Protein AF-A0A502JI56-F1 (afdb_monomer_lite)

pLDDT: mean 75.13, std 12.91, range [45.47, 93.44]

InterPro domains:
  IPR009315 Phosphate-starvation-induced PsiE [PTHR37819] (11-100)
  IPR020948 Phosphate-starvation-induced PsiE-like [PF06146] (21-99)

Sequence (113 aa):
MEESPELEKLPRIITGVLKIVLCTALIALAIVLIIALGKITYTLAMMVLNTSTVMPYDVAEQAVMFFLYFGFIGLIVQYFKSGYHFPLRYFIYAGITAMMPHPEQVFLSLIHI

Structure (mmCIF, N/CA/C/O backbone):
data_AF-A0A502JI56-F1
#
_entry.id   AF-A0A502JI56-F1
#
loop_
_atom_site.group_PDB
_atom_site.id
_atom_site.type_symbol
_atom_site.label_atom_id
_atom_site.label_alt_id
_atom_site.label_comp_id
_atom_site.label_asym_id
_atom_site.label_entity_id
_atom_site.label_seq_id
_atom_site.pdbx_PDB_ins_code
_atom_site.Cartn_x
_atom_site.Cartn_y
_atom_site.Cartn_z
_atom_site.occupancy
_atom_site.B_iso_or_equiv
_atom_site.auth_seq_id
_atom_site.auth_comp_id
_atom_site.auth_asym_id
_atom_site.auth_atom_id
_atom_site.pdbx_PDB_model_num
ATOM 1 N N . MET A 1 1 ? -39.303 -4.485 33.008 1.00 45.47 1 MET A N 1
ATOM 2 C CA . MET A 1 1 ? -38.726 -5.373 31.980 1.00 45.47 1 MET A CA 1
ATOM 3 C C . MET A 1 1 ? -37.328 -4.848 31.711 1.00 45.47 1 MET A C 1
ATOM 5 O O . MET A 1 1 ? -37.184 -3.866 30.998 1.00 45.47 1 MET A O 1
ATOM 9 N N . GLU A 1 2 ? -36.342 -5.384 32.429 1.00 54.00 2 GLU A N 1
ATOM 10 C CA . GLU A 1 2 ? -34.926 -5.028 32.283 1.00 54.00 2 GLU A CA 1
ATOM 11 C C . GLU A 1 2 ? -34.297 -5.964 31.245 1.00 54.00 2 GLU A C 1
ATOM 13 O O . GLU A 1 2 ? -33.870 -7.070 31.564 1.00 54.00 2 GLU A O 1
ATOM 18 N N . GLU A 1 3 ? -34.299 -5.544 29.983 1.00 55.12 3 GLU A N 1
ATOM 19 C CA . GLU A 1 3 ? -33.747 -6.319 28.867 1.00 55.12 3 GLU A CA 1
ATOM 20 C C . GLU A 1 3 ? -32.269 -5.929 28.632 1.00 55.12 3 GLU A C 1
ATOM 22 O O . GLU A 1 3 ? -31.945 -4.897 28.049 1.00 55.12 3 GLU A O 1
ATOM 27 N N . SER A 1 4 ? -31.375 -6.760 29.1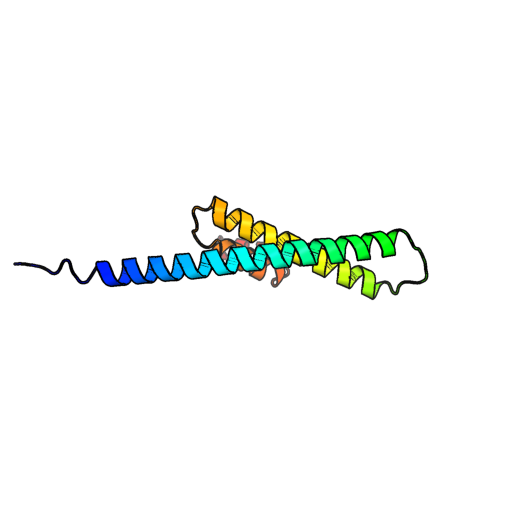74 1.00 57.78 4 SER A N 1
ATOM 28 C CA . SER A 1 4 ? -30.021 -7.127 28.706 1.00 57.78 4 SER A CA 1
ATOM 29 C C . SER A 1 4 ? -29.166 -6.135 27.866 1.00 57.78 4 SER A C 1
ATOM 31 O O . SER A 1 4 ? -28.996 -6.335 26.662 1.00 57.78 4 SER A O 1
ATOM 33 N N . PRO A 1 5 ? -28.438 -5.185 28.484 1.00 59.78 5 PRO A N 1
ATOM 34 C CA . PRO A 1 5 ? -27.344 -4.443 27.830 1.00 59.78 5 PRO A CA 1
ATOM 35 C C . PRO A 1 5 ? -26.032 -5.251 27.659 1.00 59.78 5 PRO A C 1
ATOM 37 O O . PRO A 1 5 ? -25.052 -4.747 27.107 1.00 59.78 5 PRO A O 1
ATOM 40 N N . GLU A 1 6 ? -25.974 -6.496 28.145 1.00 61.28 6 GLU A N 1
ATOM 41 C CA . GLU A 1 6 ? -24.757 -7.329 28.162 1.00 61.28 6 GLU A CA 1
ATOM 42 C C . GLU A 1 6 ? -24.518 -8.113 26.852 1.00 61.28 6 GLU A C 1
ATOM 44 O O . GLU A 1 6 ? -23.365 -8.359 26.495 1.00 61.28 6 GLU A O 1
ATOM 49 N N . LEU A 1 7 ? -25.566 -8.446 26.078 1.00 61.44 7 LEU A N 1
ATOM 50 C CA . LEU A 1 7 ? -25.414 -9.231 24.837 1.00 61.44 7 LEU A CA 1
ATOM 51 C C . LEU A 1 7 ? -24.842 -8.449 23.644 1.00 61.44 7 LEU A C 1
ATOM 53 O O . LEU A 1 7 ? -24.322 -9.061 22.713 1.00 61.44 7 LEU A O 1
ATOM 57 N N . GLU A 1 8 ? -24.866 -7.116 23.666 1.00 62.69 8 GLU A N 1
ATOM 58 C CA . GLU A 1 8 ? -24.337 -6.292 22.566 1.00 62.69 8 GLU A CA 1
ATOM 59 C C . GLU A 1 8 ? -22.826 -6.005 22.689 1.00 62.69 8 GLU A C 1
ATOM 61 O O . GLU A 1 8 ? -22.150 -5.671 21.710 1.00 62.69 8 GLU A O 1
ATOM 66 N N . LYS A 1 9 ? -22.257 -6.159 23.891 1.00 64.88 9 LYS A N 1
ATOM 67 C CA . LYS A 1 9 ? -20.843 -5.848 24.167 1.00 64.88 9 LYS A CA 1
ATOM 68 C C . LYS A 1 9 ? -19.895 -6.908 23.603 1.00 64.88 9 LYS A C 1
ATOM 70 O O . LYS A 1 9 ? -18.842 -6.565 23.066 1.00 64.88 9 LYS A O 1
ATOM 75 N N . LEU A 1 10 ? -20.295 -8.179 23.664 1.00 75.19 10 LEU A N 1
ATOM 76 C CA . LEU A 1 10 ? -19.553 -9.331 23.137 1.00 75.19 10 LEU A CA 1
ATOM 77 C C . LEU A 1 10 ? -19.174 -9.183 21.649 1.00 75.19 10 LEU A C 1
ATOM 79 O O . LEU A 1 10 ? -17.977 -9.180 21.346 1.00 75.19 10 LEU A O 1
ATOM 83 N N . PRO A 1 11 ? -20.124 -8.994 20.710 1.00 78.06 11 PRO A N 1
ATOM 84 C CA . PRO A 1 11 ? -19.796 -8.880 19.288 1.00 78.06 11 PRO A CA 1
ATOM 85 C C . PRO A 1 11 ? -18.952 -7.638 18.972 1.00 78.06 11 PRO A C 1
ATOM 87 O O . PRO A 1 11 ? -18.085 -7.680 18.093 1.00 78.06 11 PRO A O 1
ATOM 90 N N . ARG A 1 12 ? -19.133 -6.543 19.718 1.00 79.44 12 ARG A N 1
ATOM 91 C CA . ARG A 1 12 ? -18.355 -5.310 19.539 1.00 79.44 12 ARG A CA 1
ATOM 92 C C . ARG A 1 12 ? -16.887 -5.486 19.943 1.00 79.44 12 ARG A C 1
ATOM 94 O O . ARG A 1 12 ? -16.004 -5.024 19.220 1.00 79.44 12 ARG A O 1
ATOM 101 N N . ILE A 1 13 ? -16.619 -6.186 21.047 1.00 83.12 13 ILE A N 1
ATOM 102 C CA . ILE A 1 13 ? -15.252 -6.474 21.512 1.00 83.12 13 ILE A CA 1
ATOM 103 C C . ILE A 1 13 ? -14.550 -7.438 20.551 1.00 83.12 13 ILE A C 1
ATOM 105 O O . ILE A 1 13 ? -13.419 -7.170 20.149 1.00 83.12 13 ILE A O 1
ATOM 109 N N . ILE A 1 14 ? -15.231 -8.508 20.125 1.00 81.12 14 ILE A N 1
ATOM 110 C CA . ILE A 1 14 ? -14.682 -9.483 19.168 1.00 81.12 14 ILE A CA 1
ATOM 111 C C . ILE A 1 14 ? -14.289 -8.781 17.862 1.00 81.12 14 ILE A C 1
ATOM 113 O O . ILE A 1 14 ? -13.172 -8.952 17.375 1.00 81.12 14 ILE A O 1
ATOM 117 N N . THR A 1 15 ? -15.168 -7.921 17.338 1.00 79.75 15 THR A N 1
ATOM 118 C CA . THR A 1 15 ? -14.887 -7.130 16.131 1.00 79.75 15 THR A CA 1
ATOM 119 C C . THR A 1 15 ? -13.708 -6.173 16.343 1.00 79.75 15 THR A C 1
ATOM 121 O O . THR A 1 15 ? -12.865 -6.026 15.458 1.00 79.75 15 THR A O 1
AT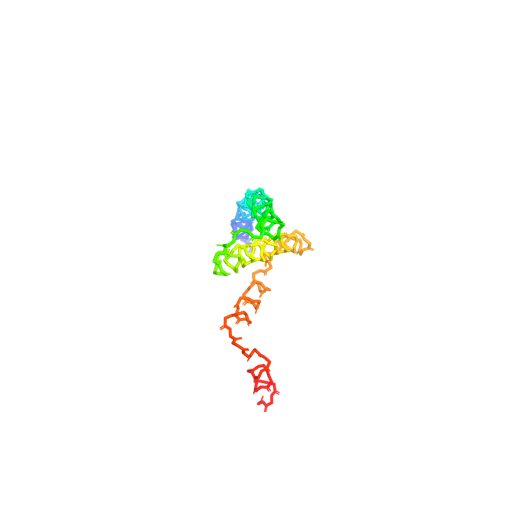OM 124 N N . GLY A 1 16 ? -13.606 -5.549 17.520 1.00 79.88 16 GLY A N 1
ATOM 125 C CA . GLY A 1 16 ? -12.491 -4.669 17.877 1.00 79.88 16 GLY A CA 1
ATOM 126 C C . GLY A 1 16 ? -11.140 -5.387 17.916 1.00 79.88 16 GLY A C 1
ATOM 127 O O . GLY A 1 16 ? -10.180 -4.916 17.306 1.00 79.88 16 GLY A O 1
ATOM 128 N N . VAL A 1 17 ? -11.069 -6.547 18.573 1.00 85.12 17 VAL A N 1
ATOM 129 C CA . VAL A 1 17 ? -9.843 -7.360 18.653 1.00 85.12 17 VAL A CA 1
ATOM 130 C C . VAL A 1 17 ? -9.447 -7.875 17.273 1.00 85.12 17 VAL A C 1
ATOM 132 O O . VAL A 1 17 ? -8.293 -7.723 16.870 1.00 85.12 17 VAL A O 1
ATOM 135 N N . LEU A 1 18 ? -10.405 -8.411 16.513 1.00 79.19 18 LEU A N 1
ATOM 136 C CA . LEU A 1 18 ? -10.160 -8.908 15.160 1.00 79.19 18 LEU A CA 1
ATOM 137 C C . LEU A 1 18 ? -9.620 -7.803 14.244 1.00 79.19 18 LEU A C 1
ATOM 139 O O . LEU A 1 18 ? -8.679 -8.032 13.485 1.00 79.19 18 LEU A O 1
ATOM 143 N N . LYS A 1 19 ? -10.170 -6.588 14.353 1.00 83.50 19 LYS A N 1
ATOM 144 C CA . LYS A 1 19 ? -9.692 -5.419 13.611 1.00 83.50 19 LYS A CA 1
ATOM 145 C C . LYS A 1 19 ? -8.240 -5.088 13.950 1.00 83.50 19 LYS A C 1
ATOM 147 O O . LYS A 1 19 ? -7.461 -4.839 13.036 1.00 83.50 19 LYS A O 1
ATOM 152 N N . ILE A 1 20 ? -7.876 -5.085 15.234 1.00 85.19 20 ILE A N 1
ATOM 153 C CA . ILE A 1 20 ? -6.503 -4.792 15.669 1.00 85.19 20 ILE A CA 1
ATOM 154 C C . ILE A 1 20 ? -5.543 -5.818 15.071 1.00 85.19 20 ILE A C 1
ATOM 156 O O . ILE A 1 20 ? -4.615 -5.425 14.372 1.00 85.19 20 ILE A O 1
ATOM 160 N N . VAL A 1 21 ? -5.816 -7.112 15.262 1.00 86.38 21 VAL A N 1
ATOM 161 C CA . VAL A 1 21 ? -4.978 -8.202 14.736 1.00 86.38 21 VAL A CA 1
ATOM 162 C C . VAL A 1 21 ? -4.809 -8.087 13.219 1.00 86.38 21 VAL A C 1
ATOM 164 O O . VAL A 1 21 ? -3.691 -8.181 12.710 1.00 86.38 21 VAL A O 1
ATOM 167 N N . LEU A 1 22 ? -5.903 -7.825 12.499 1.00 83.62 22 LEU A N 1
ATOM 168 C CA . LEU A 1 22 ? -5.888 -7.681 11.047 1.00 83.62 22 LEU A CA 1
ATOM 169 C C . LEU A 1 22 ? -5.052 -6.474 10.596 1.00 83.62 22 LEU A C 1
ATOM 171 O O . LEU A 1 22 ? -4.208 -6.622 9.716 1.00 83.62 22 LEU A O 1
ATOM 175 N N . CYS A 1 23 ? -5.227 -5.300 11.210 1.00 86.38 23 CYS A N 1
ATOM 176 C CA . CYS A 1 23 ? -4.404 -4.120 10.926 1.00 86.38 23 CYS A CA 1
ATOM 177 C C . CYS A 1 23 ? -2.914 -4.404 11.127 1.00 86.38 23 CYS A C 1
ATOM 179 O O . CYS A 1 23 ? -2.100 -4.059 10.272 1.00 86.38 23 CYS A O 1
ATOM 181 N N . THR A 1 24 ? -2.549 -5.017 12.256 1.00 88.81 24 THR A N 1
ATOM 182 C CA . THR A 1 24 ? -1.146 -5.292 12.584 1.00 88.81 24 THR A CA 1
ATOM 183 C C . THR A 1 24 ? -0.530 -6.256 11.573 1.00 88.81 24 THR A C 1
ATOM 185 O O . THR A 1 24 ? 0.576 -6.011 11.091 1.00 88.81 24 THR A O 1
ATOM 188 N N . ALA A 1 25 ? -1.271 -7.298 11.185 1.00 87.69 25 ALA A N 1
ATOM 189 C CA . ALA A 1 25 ? -0.850 -8.234 10.148 1.00 87.69 25 ALA A CA 1
ATOM 190 C C . ALA A 1 25 ? -0.669 -7.544 8.785 1.00 87.69 25 ALA A C 1
ATOM 192 O O . ALA A 1 25 ? 0.333 -7.775 8.112 1.00 87.69 25 ALA A O 1
ATOM 193 N N . LEU A 1 26 ? -1.590 -6.657 8.395 1.00 86.38 26 LEU A N 1
ATOM 194 C CA . LEU A 1 26 ? -1.514 -5.918 7.130 1.00 86.38 26 LEU A CA 1
ATOM 195 C C . LEU A 1 26 ? -0.322 -4.954 7.082 1.00 86.38 26 LEU A C 1
ATOM 197 O O . LEU A 1 26 ? 0.325 -4.843 6.044 1.00 86.38 26 LEU A O 1
ATOM 201 N N . ILE A 1 27 ? 0.003 -4.290 8.194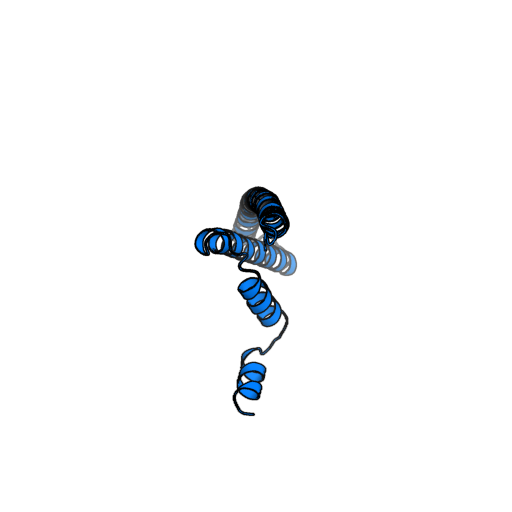 1.00 87.88 27 ILE A N 1
ATOM 202 C CA . ILE A 1 27 ? 1.180 -3.413 8.289 1.00 87.88 27 ILE A CA 1
ATOM 203 C C . ILE A 1 27 ? 2.468 -4.231 8.176 1.00 87.88 27 ILE A C 1
ATOM 205 O O . ILE A 1 27 ? 3.343 -3.883 7.383 1.00 87.88 27 ILE A O 1
ATOM 209 N N . ALA A 1 28 ? 2.577 -5.330 8.926 1.00 90.56 28 ALA A N 1
ATOM 210 C CA . ALA A 1 28 ? 3.736 -6.217 8.849 1.00 90.56 28 ALA A CA 1
ATOM 211 C C . ALA A 1 28 ? 3.924 -6.761 7.423 1.00 90.56 28 ALA A C 1
ATOM 213 O O . ALA A 1 28 ? 5.028 -6.726 6.877 1.00 90.56 28 ALA A O 1
ATOM 214 N N . LEU A 1 29 ? 2.828 -7.182 6.787 1.00 87.62 29 LEU A N 1
ATOM 215 C CA . LEU A 1 29 ? 2.826 -7.669 5.414 1.00 87.62 29 LEU A CA 1
ATOM 216 C C . LEU A 1 29 ? 3.238 -6.581 4.412 1.00 87.62 29 LEU A C 1
ATOM 218 O O . LEU A 1 29 ? 4.036 -6.851 3.519 1.00 87.62 29 LEU A O 1
ATOM 222 N N . ALA A 1 30 ? 2.759 -5.346 4.576 1.00 89.00 30 ALA A N 1
ATOM 223 C CA . ALA A 1 30 ? 3.140 -4.224 3.720 1.00 89.00 30 ALA A CA 1
ATOM 224 C C . ALA A 1 30 ? 4.642 -3.926 3.785 1.00 89.00 30 ALA A C 1
ATOM 226 O O . ALA A 1 30 ? 5.263 -3.697 2.750 1.00 89.00 30 ALA A O 1
ATOM 227 N N . ILE A 1 31 ? 5.242 -3.977 4.978 1.00 92.56 31 ILE A N 1
ATOM 228 C CA . ILE A 1 31 ? 6.688 -3.782 5.151 1.00 92.56 31 ILE A CA 1
ATOM 229 C C . ILE A 1 31 ? 7.466 -4.860 4.386 1.00 92.56 31 ILE A C 1
ATOM 231 O O . ILE A 1 31 ? 8.377 -4.536 3.622 1.00 92.56 31 ILE A O 1
ATOM 235 N N . VAL A 1 32 ? 7.081 -6.131 4.543 1.00 91.94 32 VAL A N 1
ATOM 236 C CA . VAL A 1 32 ? 7.707 -7.253 3.823 1.00 91.94 32 VAL A CA 1
ATOM 237 C C . VAL A 1 32 ? 7.578 -7.074 2.309 1.00 91.94 32 VAL A C 1
ATOM 239 O O . VAL A 1 32 ? 8.563 -7.231 1.587 1.00 91.94 32 VAL A O 1
ATOM 242 N N . LEU A 1 33 ? 6.394 -6.693 1.828 1.00 88.38 33 LEU A N 1
ATOM 243 C CA . LEU A 1 33 ? 6.127 -6.460 0.409 1.00 88.38 33 LEU A CA 1
ATOM 244 C C . LEU A 1 33 ? 6.954 -5.309 -0.167 1.00 88.38 33 LEU A C 1
ATOM 246 O O . LEU A 1 33 ? 7.477 -5.452 -1.265 1.00 88.38 33 LEU A O 1
ATOM 250 N N . ILE A 1 34 ? 7.122 -4.197 0.557 1.00 91.12 34 ILE A N 1
ATOM 251 C CA . ILE A 1 34 ? 7.960 -3.070 0.110 1.00 91.12 34 ILE A CA 1
ATOM 252 C C . ILE A 1 34 ? 9.414 -3.521 -0.069 1.00 91.12 34 ILE A C 1
ATOM 254 O O . ILE A 1 34 ? 10.031 -3.227 -1.095 1.00 91.12 34 ILE A O 1
ATOM 258 N N . ILE A 1 35 ? 9.956 -4.268 0.898 1.00 93.44 35 ILE A N 1
ATOM 259 C CA . ILE A 1 35 ? 11.328 -4.789 0.825 1.00 93.44 35 ILE A CA 1
ATOM 260 C C . ILE A 1 35 ? 11.467 -5.767 -0.352 1.00 93.44 35 ILE A C 1
ATOM 262 O O . ILE A 1 35 ? 12.411 -5.667 -1.141 1.00 93.44 35 ILE A O 1
ATOM 266 N N . ALA A 1 36 ? 10.520 -6.696 -0.500 1.00 88.50 36 ALA A N 1
ATOM 267 C CA . ALA A 1 36 ? 10.531 -7.691 -1.568 1.00 88.50 36 ALA A CA 1
ATOM 268 C C . ALA A 1 36 ? 10.389 -7.049 -2.960 1.00 88.50 36 ALA A C 1
ATOM 270 O O . ALA A 1 36 ? 11.115 -7.413 -3.886 1.00 88.50 36 ALA A O 1
ATOM 271 N N . LEU A 1 37 ? 9.519 -6.043 -3.089 1.00 90.88 37 LEU A N 1
ATOM 272 C CA . LEU A 1 37 ? 9.337 -5.262 -4.309 1.00 90.88 37 LEU A CA 1
ATOM 273 C C . LEU A 1 37 ? 10.621 -4.520 -4.683 1.00 90.88 37 LEU A C 1
ATOM 275 O O . LEU A 1 37 ? 11.029 -4.572 -5.841 1.00 90.88 37 LEU A O 1
ATOM 279 N N . GLY A 1 38 ? 11.299 -3.890 -3.719 1.00 93.31 38 GLY A N 1
ATOM 280 C CA . GLY A 1 38 ? 12.587 -3.234 -3.959 1.00 93.31 38 GLY A CA 1
ATOM 281 C C . GLY A 1 38 ? 13.640 -4.199 -4.509 1.00 93.31 38 GLY A C 1
ATOM 282 O O . GLY A 1 38 ? 14.310 -3.888 -5.495 1.00 93.31 38 GLY A O 1
ATOM 283 N N . LYS A 1 39 ? 13.730 -5.405 -3.931 1.00 91.06 39 LYS A N 1
ATOM 284 C CA . LYS A 1 39 ? 14.657 -6.449 -4.391 1.00 91.06 39 LYS A CA 1
ATOM 285 C C . LYS A 1 39 ? 14.364 -6.881 -5.832 1.00 91.06 39 LYS A C 1
ATOM 287 O O . LYS A 1 39 ? 15.278 -6.902 -6.650 1.00 91.06 39 LYS A O 1
ATOM 292 N N . ILE A 1 40 ? 13.104 -7.178 -6.150 1.00 88.62 40 ILE A N 1
ATOM 293 C CA . ILE A 1 40 ? 12.702 -7.593 -7.504 1.00 88.62 40 ILE A CA 1
ATOM 294 C C . ILE A 1 40 ? 12.916 -6.464 -8.508 1.00 88.62 40 ILE A C 1
ATOM 296 O O . ILE A 1 40 ? 13.419 -6.708 -9.598 1.00 88.62 40 ILE A O 1
ATOM 300 N N . THR A 1 41 ? 12.595 -5.223 -8.137 1.00 91.38 41 THR A N 1
ATOM 301 C CA . THR A 1 41 ? 12.798 -4.049 -9.001 1.00 91.38 41 THR A CA 1
ATOM 302 C C . THR A 1 41 ? 14.268 -3.894 -9.372 1.00 91.38 41 THR A C 1
ATOM 304 O O . THR A 1 41 ? 14.588 -3.677 -10.538 1.00 91.38 41 THR A O 1
ATOM 307 N N . TYR A 1 42 ? 15.169 -4.046 -8.396 1.00 90.56 42 TYR A N 1
ATOM 308 C CA . TYR A 1 42 ? 16.608 -3.999 -8.641 1.00 90.56 42 TYR A CA 1
ATOM 309 C C . TYR A 1 42 ? 17.064 -5.126 -9.577 1.00 90.56 42 TYR A C 1
ATOM 311 O O . TYR A 1 42 ? 17.779 -4.871 -10.546 1.00 90.56 42 TYR A O 1
ATOM 319 N N . THR A 1 43 ? 16.617 -6.361 -9.332 1.00 86.62 43 THR A N 1
ATOM 320 C CA . THR A 1 43 ? 16.926 -7.511 -10.194 1.00 86.62 43 THR A CA 1
ATOM 321 C C . THR A 1 43 ? 16.417 -7.305 -11.621 1.00 86.62 43 THR A C 1
ATOM 323 O O . THR A 1 43 ? 17.176 -7.498 -12.568 1.00 86.62 43 THR A O 1
ATOM 326 N N . LEU A 1 44 ? 15.172 -6.857 -11.782 1.00 85.56 44 LEU A N 1
ATOM 327 C CA . LEU A 1 44 ? 14.561 -6.598 -13.082 1.00 85.56 44 LEU A CA 1
ATOM 328 C C . LEU A 1 44 ? 15.293 -5.473 -13.826 1.00 85.56 44 LEU A C 1
ATOM 330 O O . LEU A 1 44 ? 15.606 -5.629 -15.003 1.00 85.56 44 LEU A O 1
ATOM 334 N N . ALA A 1 45 ? 15.648 -4.380 -13.142 1.00 88.12 45 ALA A N 1
ATOM 335 C CA . ALA A 1 45 ? 16.444 -3.301 -13.726 1.00 88.12 45 ALA A CA 1
ATOM 336 C C . ALA A 1 45 ? 17.814 -3.802 -14.211 1.00 88.12 45 ALA A C 1
ATOM 338 O O . ALA A 1 45 ? 18.221 -3.502 -15.332 1.00 88.12 45 ALA A O 1
ATOM 339 N N . MET A 1 46 ? 18.505 -4.615 -13.409 1.00 84.62 46 MET A N 1
ATOM 340 C CA . MET A 1 46 ? 19.798 -5.187 -13.793 1.00 84.62 46 MET A CA 1
ATOM 341 C C . MET A 1 46 ? 19.684 -6.158 -14.972 1.00 84.62 46 MET A C 1
ATOM 343 O O . MET A 1 46 ? 20.557 -6.130 -15.837 1.00 84.62 46 MET A O 1
ATOM 347 N N . MET A 1 47 ? 18.628 -6.975 -15.040 1.00 80.12 47 MET A N 1
ATOM 348 C CA . MET A 1 47 ? 18.367 -7.874 -16.175 1.00 80.12 47 MET A CA 1
ATOM 349 C C . MET A 1 47 ? 18.073 -7.109 -17.470 1.00 80.12 47 MET A C 1
ATOM 351 O O . MET A 1 47 ? 18.553 -7.498 -18.529 1.00 80.12 47 MET A O 1
ATOM 355 N N . VAL A 1 48 ? 17.308 -6.016 -17.399 1.00 81.62 48 VAL A N 1
ATOM 356 C CA . VAL A 1 48 ? 16.989 -5.188 -18.575 1.00 81.62 48 VAL A CA 1
ATOM 357 C C . VAL A 1 48 ? 18.232 -4.466 -19.104 1.00 81.62 48 VAL A C 1
ATOM 359 O O . VAL A 1 48 ? 18.382 -4.305 -20.313 1.00 81.62 48 VAL A O 1
ATOM 362 N N . LEU A 1 49 ? 19.123 -4.034 -18.209 1.00 82.31 49 LEU A N 1
ATOM 363 C CA . LEU A 1 49 ? 20.322 -3.272 -18.568 1.00 82.31 49 LEU A CA 1
ATOM 364 C C . LEU A 1 49 ? 21.516 -4.152 -18.964 1.00 82.31 49 LEU A C 1
ATOM 366 O O . LEU A 1 49 ? 22.357 -3.710 -19.744 1.00 82.31 49 LEU A O 1
ATOM 370 N N . ASN A 1 50 ? 21.609 -5.380 -18.448 1.00 72.88 50 ASN A N 1
ATOM 371 C CA . ASN A 1 50 ? 22.657 -6.334 -18.805 1.00 72.88 50 ASN A CA 1
ATOM 372 C C . ASN A 1 50 ? 22.077 -7.395 -19.745 1.00 72.88 50 ASN A C 1
ATOM 374 O O . ASN A 1 50 ? 21.551 -8.412 -19.298 1.00 72.88 50 ASN A O 1
ATOM 378 N N . THR A 1 51 ? 22.201 -7.172 -21.054 1.00 61.91 51 THR A N 1
ATOM 379 C CA . THR A 1 51 ? 21.711 -8.039 -22.144 1.00 61.91 51 THR A CA 1
ATOM 380 C C . THR A 1 51 ? 22.479 -9.370 -22.276 1.00 61.91 51 THR A C 1
ATOM 382 O O . THR A 1 51 ? 22.773 -9.830 -23.378 1.00 61.91 51 THR A O 1
ATOM 385 N N . SER A 1 52 ? 22.840 -10.007 -21.164 1.00 55.88 52 SER A N 1
ATOM 386 C CA . SER A 1 52 ? 23.583 -11.269 -21.139 1.00 55.88 52 SER A CA 1
ATOM 387 C C . SER A 1 52 ? 22.610 -12.439 -21.059 1.00 55.88 52 SER A C 1
ATOM 389 O O . SER A 1 52 ? 22.292 -12.895 -19.969 1.00 55.88 52 SER A O 1
ATOM 391 N N . THR A 1 53 ? 22.111 -12.889 -22.217 1.00 57.09 53 THR A N 1
ATOM 392 C CA . THR A 1 53 ? 21.450 -14.200 -22.431 1.00 57.09 53 THR A CA 1
ATOM 393 C C . THR A 1 53 ? 20.523 -14.671 -21.300 1.00 57.09 53 THR A C 1
ATOM 395 O O . THR A 1 53 ? 20.562 -15.835 -20.904 1.00 57.09 53 THR A O 1
ATOM 398 N N . VAL A 1 54 ? 19.714 -13.769 -20.739 1.00 58.16 54 VAL A N 1
ATOM 399 C CA . VAL A 1 54 ? 18.770 -14.115 -19.674 1.00 58.16 54 VAL A CA 1
ATOM 400 C C . VAL A 1 54 ? 17.580 -14.797 -20.341 1.00 58.16 54 VAL A C 1
ATOM 402 O O . VAL A 1 54 ? 16.981 -14.238 -21.263 1.00 58.16 54 VAL A O 1
ATOM 405 N N . MET A 1 55 ? 17.269 -16.027 -19.932 1.00 61.91 55 MET A N 1
ATOM 406 C CA . MET A 1 55 ? 16.128 -16.775 -20.460 1.00 61.91 55 MET A CA 1
ATOM 407 C C . MET A 1 55 ? 14.853 -15.925 -20.292 1.00 61.91 55 MET A C 1
ATOM 409 O O . MET A 1 55 ? 14.582 -15.484 -19.175 1.00 61.91 55 MET A O 1
ATOM 413 N N . PRO A 1 56 ? 14.044 -15.695 -21.348 1.00 67.44 56 PRO A N 1
ATOM 414 C CA . PRO A 1 56 ? 12.870 -14.811 -21.290 1.00 67.44 56 PRO A CA 1
ATOM 415 C C . PRO A 1 56 ? 11.876 -15.141 -20.165 1.00 67.44 56 PRO A C 1
ATOM 417 O O . PRO A 1 56 ? 11.149 -14.266 -19.698 1.00 67.44 56 PRO A O 1
ATOM 420 N N . TYR A 1 57 ? 11.863 -16.403 -19.726 1.00 74.75 57 TYR A N 1
ATOM 421 C CA . TYR A 1 57 ? 11.050 -16.891 -18.618 1.00 74.75 57 TYR A CA 1
ATOM 422 C C . TYR A 1 57 ? 11.391 -16.216 -17.278 1.00 74.75 57 TYR A C 1
ATOM 424 O O . TYR A 1 57 ? 10.476 -15.783 -16.583 1.00 74.75 57 TYR A O 1
ATOM 432 N N . ASP A 1 58 ? 12.675 -16.027 -16.952 1.00 79.81 58 ASP A N 1
ATOM 433 C CA . ASP A 1 58 ? 13.089 -15.422 -15.675 1.00 79.81 58 ASP A CA 1
ATOM 434 C C . ASP A 1 58 ? 12.648 -13.957 -15.580 1.00 79.81 58 ASP A C 1
ATOM 436 O O . ASP A 1 58 ? 12.199 -13.488 -14.535 1.00 79.81 58 ASP A O 1
ATOM 440 N N . VAL A 1 59 ? 12.721 -13.226 -16.694 1.00 81.75 59 VAL A N 1
ATOM 441 C CA . VAL A 1 59 ? 12.281 -11.826 -16.757 1.00 81.75 59 VAL A CA 1
ATOM 442 C C . VAL A 1 59 ? 10.764 -11.732 -16.585 1.00 81.75 59 VAL A C 1
ATOM 444 O O . VAL A 1 59 ? 10.281 -10.878 -15.839 1.00 81.75 59 VAL A O 1
ATOM 447 N N . ALA A 1 60 ? 10.011 -12.621 -17.241 1.00 84.50 60 ALA A N 1
ATOM 448 C CA . ALA A 1 60 ? 8.559 -12.679 -17.112 1.00 84.50 60 ALA A CA 1
ATOM 449 C C . ALA A 1 60 ? 8.131 -13.023 -15.675 1.00 84.50 60 ALA A C 1
ATOM 451 O O . ALA A 1 60 ? 7.232 -12.379 -15.134 1.00 84.50 60 ALA A O 1
ATOM 452 N N . GLU A 1 61 ? 8.805 -13.979 -15.033 1.00 87.62 61 GLU A N 1
ATOM 453 C CA . GLU A 1 61 ? 8.544 -14.365 -13.646 1.00 87.62 61 GLU A CA 1
ATOM 454 C C . GLU A 1 61 ? 8.768 -13.186 -12.683 1.00 87.62 61 GLU A C 1
ATOM 456 O O . GLU A 1 61 ? 7.878 -12.844 -11.898 1.00 87.62 61 GLU A O 1
ATOM 461 N N . GLN A 1 62 ? 9.910 -12.496 -12.790 1.00 87.38 62 GLN A N 1
ATOM 462 C CA . GLN A 1 62 ? 10.208 -11.321 -11.962 1.00 87.38 62 GLN A CA 1
ATOM 463 C C . GLN A 1 62 ? 9.220 -10.170 -12.213 1.00 87.38 62 GLN A C 1
ATOM 465 O O . GLN A 1 62 ? 8.798 -9.499 -11.268 1.00 87.38 62 GLN A O 1
ATOM 470 N N . ALA A 1 63 ? 8.792 -9.959 -13.462 1.00 86.00 63 ALA A N 1
ATOM 471 C CA . ALA A 1 63 ? 7.791 -8.948 -13.800 1.00 86.00 63 ALA A CA 1
ATOM 472 C C . ALA A 1 63 ? 6.414 -9.257 -13.180 1.00 86.00 63 ALA A C 1
ATOM 474 O O . ALA A 1 63 ? 5.759 -8.354 -12.650 1.00 86.00 63 ALA A O 1
ATOM 475 N N . VAL A 1 64 ? 5.990 -10.526 -13.183 1.00 87.31 64 VAL A N 1
ATOM 476 C CA . VAL A 1 64 ? 4.745 -10.958 -12.527 1.00 87.31 64 VAL A CA 1
ATOM 477 C C . VAL A 1 64 ? 4.835 -10.769 -11.013 1.00 87.31 64 VAL A C 1
ATOM 479 O O . VAL A 1 64 ? 3.906 -10.211 -10.427 1.00 87.31 64 VAL A O 1
ATOM 482 N N . MET A 1 65 ? 5.944 -11.155 -10.370 1.00 88.56 65 MET A N 1
ATOM 483 C CA . MET A 1 65 ? 6.119 -10.939 -8.926 1.00 88.56 65 MET A CA 1
ATOM 484 C C . MET A 1 65 ? 6.112 -9.446 -8.557 1.00 88.56 65 MET A C 1
ATOM 486 O O . MET A 1 65 ? 5.490 -9.060 -7.565 1.00 88.56 65 MET A O 1
ATOM 490 N N . PHE A 1 66 ? 6.740 -8.596 -9.376 1.00 88.44 66 PHE A N 1
ATOM 491 C CA . PHE A 1 66 ? 6.690 -7.141 -9.217 1.00 88.44 66 PHE A CA 1
ATOM 492 C C . PHE A 1 66 ? 5.248 -6.617 -9.271 1.00 88.44 66 PHE A C 1
ATOM 494 O O . PHE A 1 66 ? 4.812 -5.898 -8.367 1.00 88.44 66 PHE A O 1
ATOM 501 N N . PHE A 1 67 ? 4.487 -7.009 -10.298 1.00 81.25 67 PHE A N 1
ATOM 502 C CA . PHE A 1 67 ? 3.092 -6.597 -10.456 1.00 81.25 67 PHE A CA 1
ATOM 503 C C . PHE A 1 67 ? 2.220 -7.069 -9.288 1.00 81.25 67 PHE A C 1
ATOM 505 O O . PHE A 1 67 ? 1.403 -6.303 -8.774 1.00 81.25 67 PHE A O 1
ATOM 512 N N . LEU A 1 68 ? 2.423 -8.303 -8.823 1.00 84.88 68 LEU A N 1
ATOM 513 C CA . LEU A 1 68 ? 1.657 -8.877 -7.723 1.00 84.88 68 LEU A CA 1
ATOM 514 C C . LEU A 1 68 ? 1.907 -8.127 -6.411 1.00 84.88 68 LEU A C 1
ATOM 516 O O . LEU A 1 68 ? 0.957 -7.796 -5.703 1.00 84.88 68 LEU A O 1
ATOM 520 N N . TYR A 1 69 ? 3.163 -7.793 -6.107 1.00 87.81 69 TYR A N 1
ATOM 521 C CA . TYR A 1 69 ? 3.505 -7.013 -4.918 1.00 87.81 69 TYR A CA 1
ATOM 522 C C . TYR A 1 69 ? 2.992 -5.577 -4.996 1.00 87.81 69 TYR A C 1
ATOM 524 O O . TYR A 1 69 ? 2.440 -5.081 -4.013 1.00 87.81 69 TYR A O 1
ATOM 532 N N . PHE A 1 70 ? 3.083 -4.930 -6.158 1.00 82.31 70 PHE A N 1
ATOM 533 C CA . PHE A 1 70 ? 2.484 -3.612 -6.366 1.00 82.31 70 PHE A CA 1
ATOM 534 C C . PHE A 1 70 ? 0.959 -3.638 -6.170 1.00 82.31 70 PHE A C 1
ATOM 536 O O . PHE A 1 70 ? 0.412 -2.823 -5.421 1.00 82.31 70 PHE A O 1
ATOM 543 N N . GLY A 1 71 ? 0.276 -4.612 -6.777 1.00 81.06 71 GLY A N 1
ATOM 544 C CA . GLY A 1 71 ? -1.163 -4.811 -6.615 1.00 81.06 71 GLY A CA 1
ATOM 545 C C . GLY A 1 71 ? -1.549 -5.040 -5.155 1.00 81.06 71 GLY A C 1
ATOM 546 O O . GLY A 1 71 ? -2.508 -4.445 -4.661 1.00 81.06 71 GLY A O 1
ATOM 547 N N . PHE A 1 72 ? -0.754 -5.825 -4.427 1.00 83.44 72 PHE A N 1
ATOM 548 C CA . PHE A 1 72 ? -0.994 -6.094 -3.014 1.00 83.44 72 PHE A CA 1
ATOM 549 C C . PHE A 1 72 ? -0.820 -4.847 -2.138 1.00 83.44 72 PHE A C 1
ATOM 551 O O . PHE A 1 72 ? -1.676 -4.564 -1.301 1.00 83.44 72 PHE A O 1
ATOM 558 N N . ILE A 1 73 ? 0.222 -4.043 -2.370 1.00 86.25 73 ILE A N 1
ATOM 559 C CA . ILE A 1 73 ? 0.403 -2.746 -1.698 1.00 86.25 73 ILE A CA 1
ATOM 560 C C . ILE A 1 73 ? -0.786 -1.812 -1.966 1.00 86.25 73 ILE A C 1
ATOM 562 O O . ILE A 1 73 ? -1.280 -1.170 -1.036 1.00 86.25 73 ILE A O 1
ATOM 566 N N . GLY A 1 74 ? -1.305 -1.780 -3.197 1.00 84.94 74 GLY A N 1
ATOM 567 C CA . GLY A 1 74 ? -2.504 -1.010 -3.542 1.00 84.94 74 GLY A CA 1
ATOM 568 C C . GLY A 1 74 ? -3.729 -1.391 -2.702 1.00 84.94 74 GLY A C 1
ATOM 569 O O . GLY A 1 74 ? -4.477 -0.516 -2.259 1.00 84.94 74 GLY A O 1
ATOM 570 N N . LEU A 1 75 ? -3.898 -2.679 -2.395 1.00 80.12 75 LEU A N 1
ATOM 571 C CA . LEU A 1 75 ? -4.976 -3.167 -1.527 1.00 80.12 75 LEU A CA 1
ATOM 572 C C . LEU A 1 75 ? -4.791 -2.738 -0.071 1.00 80.12 75 LEU A C 1
ATOM 574 O O . LEU A 1 75 ? -5.774 -2.385 0.583 1.00 80.12 75 LEU A O 1
ATOM 578 N N . ILE A 1 76 ? -3.552 -2.716 0.430 1.00 84.81 76 ILE A N 1
ATOM 579 C CA . ILE A 1 76 ? -3.246 -2.192 1.769 1.00 84.81 76 ILE A CA 1
ATOM 580 C C . ILE A 1 76 ? -3.564 -0.694 1.845 1.00 84.81 76 ILE A C 1
ATOM 582 O O . ILE A 1 76 ? -4.207 -0.234 2.788 1.00 84.81 76 ILE A O 1
ATOM 586 N N . VAL A 1 77 ? -3.176 0.085 0.835 1.00 84.75 77 VAL A N 1
ATOM 587 C CA . VAL A 1 77 ? -3.512 1.515 0.779 1.00 84.75 77 VAL A CA 1
ATOM 588 C C . VAL A 1 77 ? -5.033 1.705 0.740 1.00 84.75 77 VAL A C 1
ATOM 590 O O . VAL A 1 77 ? -5.580 2.526 1.481 1.00 84.75 77 VAL A O 1
ATOM 593 N N . GLN A 1 78 ? -5.741 0.903 -0.058 1.00 80.25 78 GLN A N 1
ATOM 594 C CA . GLN A 1 78 ? -7.201 0.948 -0.145 1.00 80.25 78 GLN A CA 1
ATOM 595 C C . GLN A 1 78 ? -7.889 0.513 1.161 1.00 80.25 78 GLN A C 1
ATOM 597 O O . GLN A 1 78 ? -8.959 1.037 1.485 1.00 80.25 78 GLN A O 1
ATOM 602 N N . TYR A 1 79 ? -7.278 -0.393 1.930 1.00 82.19 79 TYR A N 1
ATOM 603 C CA . TYR A 1 79 ? -7.745 -0.808 3.255 1.00 82.19 79 TYR A CA 1
ATOM 604 C C . TYR A 1 79 ? -7.801 0.367 4.232 1.00 82.19 79 TYR A C 1
ATOM 606 O O . TYR A 1 79 ? -8.842 0.618 4.847 1.00 82.19 79 TYR A O 1
ATOM 614 N N . PHE A 1 80 ? -6.719 1.141 4.319 1.00 80.50 80 PHE A N 1
ATOM 615 C CA . PHE A 1 80 ? -6.685 2.327 5.173 1.00 80.50 80 PHE A CA 1
ATOM 616 C C . PHE A 1 80 ? -7.633 3.420 4.666 1.00 80.50 80 PHE A C 1
ATOM 618 O O . PHE A 1 80 ? -8.386 3.991 5.456 1.00 80.50 80 PHE A O 1
ATOM 625 N N . LYS A 1 81 ? -7.680 3.660 3.347 1.00 80.56 81 LYS A N 1
ATOM 626 C CA . LYS A 1 81 ? -8.581 4.661 2.742 1.00 80.56 81 LYS A CA 1
ATOM 627 C C . LYS A 1 81 ? -10.066 4.343 2.926 1.00 80.56 81 LYS A C 1
ATOM 629 O O . LYS A 1 81 ? -10.872 5.262 2.996 1.00 80.56 81 LYS A O 1
ATOM 634 N N . SER A 1 82 ? -10.431 3.066 3.030 1.00 80.44 82 SER A N 1
ATOM 635 C CA . SER A 1 82 ? -11.820 2.631 3.240 1.00 80.44 82 SER A CA 1
ATOM 636 C C . SER A 1 82 ? -12.234 2.638 4.720 1.00 80.44 82 SER A C 1
ATOM 638 O O . SER A 1 82 ? -13.267 2.074 5.069 1.00 80.44 82 SER A O 1
ATOM 640 N N . GLY A 1 83 ? -11.438 3.244 5.611 1.00 77.94 83 GLY A N 1
ATOM 641 C CA . GLY A 1 83 ? -11.759 3.341 7.036 1.00 77.94 83 GLY A CA 1
ATOM 642 C C . GLY A 1 83 ? -11.601 2.019 7.785 1.00 77.94 83 GLY A C 1
ATOM 643 O O . GLY A 1 83 ? -12.393 1.727 8.679 1.00 77.94 83 GLY A O 1
ATOM 644 N N . TYR A 1 84 ? -10.593 1.213 7.428 1.00 72.69 84 TYR A N 1
ATOM 645 C CA . TYR A 1 84 ? -10.346 -0.126 7.987 1.00 72.69 84 TYR A CA 1
ATOM 646 C C . TYR A 1 84 ? -11.451 -1.148 7.695 1.00 72.69 84 TYR A C 1
ATOM 648 O O . TYR A 1 84 ? -11.410 -2.268 8.213 1.00 72.69 84 TYR A O 1
ATOM 656 N N . HIS A 1 85 ? -12.427 -0.798 6.852 1.00 72.38 85 HIS A N 1
ATOM 657 C CA . HIS A 1 85 ? -13.251 -1.808 6.216 1.00 72.38 85 HIS A CA 1
ATOM 658 C C . HIS A 1 85 ? -12.360 -2.607 5.287 1.00 72.38 8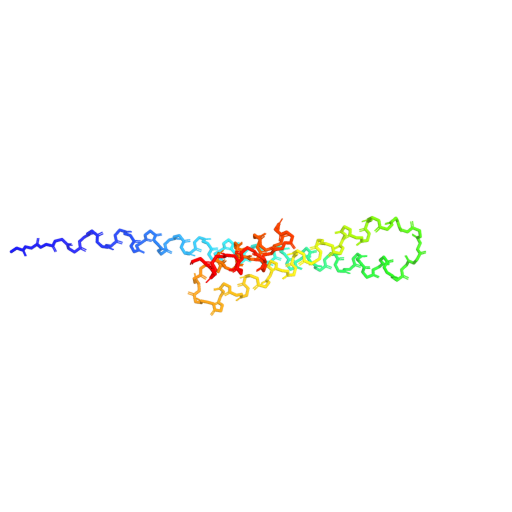5 HIS A C 1
ATOM 660 O O . HIS A 1 85 ? -11.765 -2.064 4.354 1.00 72.38 85 HIS A O 1
ATOM 666 N N . PHE A 1 86 ? -12.274 -3.907 5.557 1.00 61.44 86 PHE A N 1
ATOM 667 C CA . PHE A 1 86 ? -11.508 -4.811 4.728 1.00 61.44 86 PHE A CA 1
ATOM 668 C C . PHE A 1 86 ? -12.033 -4.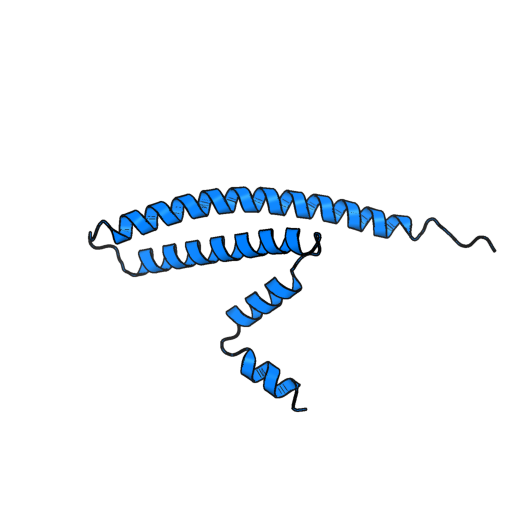699 3.287 1.00 61.44 86 PHE A C 1
ATOM 670 O O . PHE A 1 86 ? -13.206 -5.005 3.048 1.00 61.44 86 PHE A O 1
ATOM 677 N N . PRO A 1 87 ? -11.221 -4.251 2.308 1.00 61.56 87 PRO A N 1
ATOM 678 C CA . PRO A 1 87 ? -11.634 -4.098 0.919 1.00 61.56 87 PRO A CA 1
ATOM 679 C C . PRO A 1 87 ? -11.714 -5.474 0.243 1.00 61.56 87 PRO A C 1
ATOM 681 O O . PRO A 1 87 ? -11.491 -5.594 -0.956 1.00 61.56 87 PRO A O 1
ATOM 684 N N . LEU A 1 88 ? -12.043 -6.521 1.007 1.00 56.03 88 LEU A N 1
ATOM 685 C CA . LEU A 1 88 ? -12.158 -7.904 0.571 1.00 56.03 88 LEU A CA 1
ATOM 686 C C . LEU A 1 88 ? -13.135 -8.042 -0.577 1.00 56.03 88 LEU A C 1
ATOM 688 O O . LEU A 1 88 ? -12.899 -8.848 -1.461 1.00 56.03 88 LEU A O 1
ATOM 692 N N . ARG A 1 89 ? -14.183 -7.207 -0.612 1.00 59.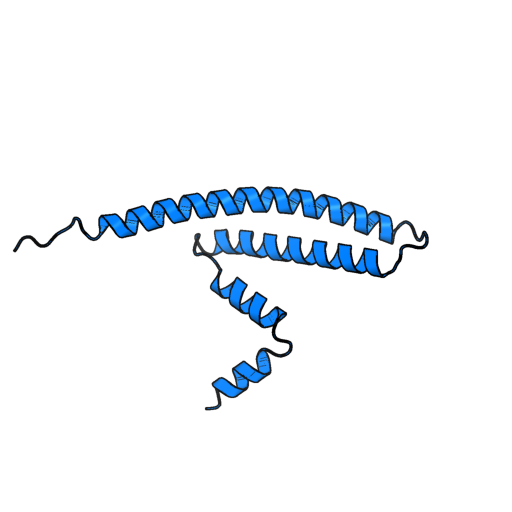84 89 ARG A N 1
ATOM 693 C CA . ARG A 1 89 ? -15.082 -7.153 -1.766 1.00 59.84 89 ARG A CA 1
ATOM 694 C C . ARG A 1 89 ? -14.311 -6.829 -3.041 1.00 59.84 89 ARG A C 1
ATOM 696 O O . ARG A 1 89 ? -14.467 -7.523 -4.026 1.00 59.84 89 ARG A O 1
ATOM 703 N N . TYR A 1 90 ? -13.429 -5.833 -3.013 1.00 58.41 90 TYR A N 1
ATOM 704 C CA . TYR A 1 90 ? -12.658 -5.423 -4.183 1.00 58.41 90 TYR A CA 1
ATOM 705 C C . TYR A 1 90 ? -11.528 -6.398 -4.493 1.00 58.41 90 TYR A C 1
ATOM 707 O O . TYR A 1 90 ? -11.244 -6.617 -5.660 1.00 58.41 90 TYR A O 1
ATOM 715 N N . PHE A 1 91 ? -10.929 -7.022 -3.477 1.00 60.09 91 PHE A N 1
ATOM 716 C CA . PHE A 1 91 ? -9.948 -8.090 -3.667 1.00 60.09 91 PHE A CA 1
ATOM 717 C C . PHE A 1 91 ? -10.562 -9.341 -4.296 1.00 60.09 91 PHE A C 1
ATOM 719 O O . PHE A 1 91 ? -9.989 -9.897 -5.221 1.00 60.09 91 PHE A O 1
ATOM 726 N N . ILE A 1 92 ? -11.739 -9.763 -3.831 1.00 63.22 92 ILE A N 1
ATOM 727 C CA . ILE A 1 92 ? -12.477 -10.891 -4.400 1.00 63.22 92 ILE A CA 1
ATOM 728 C C . ILE A 1 92 ? -12.997 -10.519 -5.791 1.00 63.22 92 ILE A C 1
ATOM 730 O O . ILE A 1 92 ? -12.840 -11.317 -6.701 1.00 63.22 92 ILE A O 1
ATOM 734 N N . TYR A 1 93 ? -13.518 -9.306 -6.014 1.00 65.19 93 TYR A N 1
ATOM 735 C CA . TYR A 1 93 ? -13.915 -8.870 -7.359 1.00 65.19 93 TYR A CA 1
ATOM 736 C C . TYR A 1 93 ? -12.725 -8.796 -8.323 1.00 65.19 93 TYR A C 1
ATOM 738 O O . TYR A 1 93 ? -12.838 -9.289 -9.440 1.00 65.19 93 TYR A O 1
ATOM 746 N N . ALA A 1 94 ? -11.581 -8.249 -7.905 1.00 61.34 94 ALA A N 1
ATOM 747 C CA . ALA A 1 94 ? -10.366 -8.190 -8.717 1.00 61.34 94 ALA A CA 1
ATOM 748 C C . ALA A 1 94 ? -9.735 -9.576 -8.919 1.00 61.34 94 ALA A C 1
ATOM 750 O O . ALA A 1 94 ? -9.273 -9.875 -10.011 1.00 61.34 94 ALA A O 1
ATOM 751 N N . GLY A 1 95 ? -9.754 -10.440 -7.901 1.00 63.84 95 GLY A N 1
ATOM 752 C CA . GLY A 1 95 ? -9.235 -11.806 -7.955 1.00 63.84 95 GLY A CA 1
ATOM 753 C C . GLY A 1 95 ? -10.096 -12.731 -8.812 1.00 63.84 95 GLY A C 1
ATOM 754 O O . GLY A 1 95 ? -9.562 -13.453 -9.647 1.00 63.84 95 GLY A O 1
ATOM 755 N N . ILE A 1 96 ? -11.424 -12.654 -8.683 1.00 68.62 96 ILE A N 1
ATOM 756 C CA . ILE A 1 96 ? -12.364 -13.350 -9.571 1.00 68.62 96 ILE A CA 1
ATOM 757 C C . ILE A 1 96 ? -12.215 -12.812 -10.993 1.00 68.62 96 ILE A C 1
ATOM 759 O O . ILE A 1 96 ? -12.125 -13.605 -11.916 1.00 68.62 96 ILE A O 1
ATOM 763 N N . THR A 1 97 ? -12.111 -11.494 -11.178 1.00 69.25 97 THR A N 1
ATOM 764 C CA . THR A 1 97 ? -11.874 -10.883 -12.499 1.00 69.25 97 THR A CA 1
ATOM 765 C C . THR A 1 97 ? -10.530 -11.298 -13.106 1.00 69.25 97 THR A C 1
ATOM 767 O O . THR A 1 97 ? -10.440 -11.471 -14.313 1.00 69.25 97 THR A O 1
ATOM 770 N N . ALA A 1 98 ? -9.488 -11.500 -12.297 1.00 62.12 98 ALA A N 1
ATOM 771 C CA . ALA A 1 98 ? -8.176 -11.951 -12.764 1.00 62.12 98 ALA A CA 1
ATOM 772 C C . ALA A 1 98 ? -8.119 -13.464 -13.055 1.00 62.12 98 ALA A C 1
ATOM 774 O O . ALA A 1 98 ? -7.354 -13.886 -13.918 1.00 62.12 98 ALA A O 1
ATOM 775 N N . MET A 1 99 ? -8.914 -14.284 -12.355 1.00 73.44 99 MET A N 1
ATOM 776 C CA . MET A 1 99 ? -9.053 -15.725 -12.621 1.00 73.44 99 MET A CA 1
ATOM 777 C C . MET A 1 99 ? -10.065 -16.040 -13.729 1.00 73.44 99 MET A C 1
ATOM 779 O O . MET A 1 99 ? -9.960 -17.086 -14.366 1.00 73.44 99 MET A O 1
ATOM 783 N N . MET A 1 100 ? -11.054 -15.172 -13.943 1.00 66.06 100 MET A N 1
ATOM 784 C CA . MET A 1 100 ? -12.114 -15.339 -14.931 1.00 66.06 100 MET A CA 1
ATOM 785 C C . MET A 1 100 ? -11.758 -14.540 -16.188 1.00 66.06 100 MET A C 1
ATOM 787 O O . MET A 1 100 ? -11.819 -13.315 -16.157 1.00 66.06 100 MET A O 1
ATOM 791 N N . PRO A 1 101 ? -11.440 -15.192 -17.318 1.00 57.00 101 PRO A N 1
ATOM 792 C CA . PRO A 1 101 ? -10.938 -14.501 -18.506 1.00 57.00 101 PRO A CA 1
ATOM 793 C C . PRO A 1 101 ? -11.877 -13.417 -19.065 1.00 57.00 101 PRO A C 1
ATOM 795 O O . PRO A 1 101 ? -11.399 -12.488 -19.711 1.00 57.00 101 PRO A O 1
ATOM 798 N N . HIS A 1 102 ? -13.194 -13.497 -18.806 1.00 57.81 102 HIS A N 1
ATOM 799 C CA . HIS A 1 102 ? -14.217 -12.568 -19.317 1.00 57.81 102 HIS A CA 1
ATOM 800 C C . HIS A 1 102 ? -15.301 -12.223 -18.267 1.00 57.81 102 HIS A C 1
ATOM 802 O O . HIS A 1 102 ? -16.414 -12.747 -18.332 1.00 57.81 102 HIS A O 1
ATOM 808 N N . PRO A 1 103 ? -15.025 -11.314 -17.315 1.00 59.75 103 PRO A N 1
ATOM 809 C CA . PRO A 1 103 ? -15.987 -10.930 -16.276 1.00 59.75 103 PRO A CA 1
ATOM 810 C C . PRO A 1 103 ? -17.154 -10.099 -16.829 1.00 59.75 103 PRO A C 1
ATOM 812 O O . PRO A 1 103 ? -18.274 -10.177 -16.325 1.00 59.75 103 PRO A O 1
ATOM 815 N N . GLU A 1 104 ? -16.916 -9.341 -17.902 1.00 60.25 104 GLU A N 1
ATOM 816 C CA . GLU A 1 104 ? -17.928 -8.461 -18.496 1.00 60.25 104 GLU A CA 1
ATOM 817 C C . GLU A 1 104 ? -19.079 -9.241 -19.148 1.00 60.25 104 GLU A C 1
ATOM 819 O O . GLU A 1 104 ? -20.228 -8.811 -19.086 1.00 60.25 104 GLU A O 1
ATOM 824 N N . GLN A 1 105 ? -18.816 -10.432 -19.701 1.00 57.28 105 GLN A N 1
ATOM 825 C CA . GLN A 1 105 ? -19.851 -11.233 -20.371 1.00 57.28 105 GLN A CA 1
ATOM 826 C C . GLN A 1 105 ? -20.827 -11.909 -19.396 1.00 57.28 105 GLN A C 1
ATOM 828 O O . GLN A 1 105 ? -22.009 -12.071 -19.706 1.00 57.28 105 GLN A O 1
ATOM 833 N N . VAL A 1 106 ? -20.363 -12.259 -18.194 1.00 61.16 106 VAL A N 1
ATOM 834 C CA . VAL A 1 106 ? -21.212 -12.852 -17.148 1.00 61.16 106 VAL A CA 1
ATOM 835 C C . VAL A 1 106 ? -22.055 -11.774 -16.464 1.00 61.16 106 VAL A C 1
ATOM 837 O O . VAL A 1 106 ? -23.236 -11.992 -16.203 1.00 61.16 106 VAL A O 1
ATOM 840 N N . PHE A 1 107 ? -21.487 -10.586 -16.236 1.00 59.56 107 PHE A N 1
ATOM 841 C CA . PHE A 1 107 ? -22.210 -9.456 -15.649 1.00 59.56 107 PHE A CA 1
ATOM 842 C C . PHE A 1 107 ? -23.313 -8.924 -16.581 1.00 59.56 107 PHE A C 1
ATOM 844 O O . PHE A 1 107 ? -24.421 -8.648 -16.126 1.00 59.56 107 PHE A O 1
ATOM 851 N N . LEU A 1 108 ? -23.055 -8.876 -17.894 1.00 58.38 108 LEU A N 1
ATOM 852 C CA . LEU A 1 108 ? -24.065 -8.523 -18.899 1.00 58.38 108 LEU A CA 1
ATOM 853 C C . LEU A 1 108 ? -25.179 -9.578 -19.023 1.00 58.38 108 LEU A C 1
ATOM 855 O O . LEU A 1 108 ? -26.339 -9.206 -19.179 1.00 58.38 108 LEU A O 1
ATOM 859 N N . SER A 1 109 ? -24.868 -10.873 -18.882 1.00 57.47 109 SER A N 1
ATOM 860 C CA . SER A 1 109 ? -25.890 -11.939 -18.877 1.00 57.47 109 SER A CA 1
ATOM 861 C C . SER A 1 109 ? -26.800 -11.922 -17.641 1.00 57.47 109 SER A C 1
ATOM 863 O O . SER A 1 109 ? -27.936 -12.372 -17.722 1.00 57.47 109 SER A O 1
ATOM 865 N N . LEU A 1 110 ? -26.328 -11.398 -16.506 1.00 54.03 110 LEU A N 1
ATOM 866 C CA . LEU A 1 110 ? -27.095 -11.319 -15.253 1.00 54.03 110 LEU A CA 1
ATOM 867 C C . LEU A 1 110 ? -27.994 -10.078 -15.145 1.00 54.03 110 LEU A C 1
ATOM 869 O O . LEU A 1 110 ? -28.922 -10.083 -14.347 1.00 54.03 110 LEU A O 1
ATOM 873 N N . ILE A 1 111 ? -27.730 -9.023 -15.922 1.00 54.28 111 ILE A N 1
ATOM 874 C CA . ILE A 1 111 ? -28.541 -7.788 -15.940 1.00 54.28 111 ILE A CA 1
ATOM 875 C C . ILE A 1 111 ? -29.669 -7.859 -16.986 1.00 54.28 111 ILE A C 1
ATOM 877 O O . ILE A 1 111 ? -30.629 -7.096 -16.916 1.00 54.28 111 ILE A O 1
ATOM 881 N N . HIS A 1 112 ? -29.573 -8.783 -17.944 1.00 51.34 112 HIS A N 1
ATOM 882 C CA . HIS A 1 112 ? -30.558 -8.990 -19.012 1.00 51.34 112 HIS A CA 1
ATOM 883 C C . HIS A 1 112 ? -31.509 -10.185 -18.777 1.00 51.34 112 HIS A C 1
ATOM 885 O O . HIS A 1 112 ? -32.159 -10.634 -19.724 1.00 51.34 112 HIS A O 1
ATOM 891 N N . ILE A 1 113 ? -31.610 -10.679 -17.535 1.00 53.38 113 ILE A N 1
ATOM 892 C CA . ILE A 1 113 ? -32.620 -11.652 -17.076 1.00 53.38 113 ILE A CA 1
ATOM 893 C C . ILE A 1 113 ? -33.515 -10.995 -16.029 1.00 53.38 113 ILE A C 1
ATOM 895 O O . ILE A 1 113 ? -32.962 -10.329 -15.127 1.00 53.38 113 ILE A O 1
#

Foldseek 3Di:
DDDDPPVVVVVVVVVVVVLVVVLVVLVVVLVVLVVVLVVLVVVLVCCVVPVDPDDVVVNVVSVVSNVVSVVSNVQSVVCVVVVNPRVVVVVCVVVCPVVPVCPPVVVVVVVVD

Secondary structure (DSSP, 8-state):
----SSTTHHHHHHHHHHHHHHHHHHHHHHHHHHHHHHHHHHHHHHHHH--S---HHHHHHHHHHHHHHHHHHHHHHHHHHTTT--THHHHHHHHHHHHSS-HHHHHHHHH--

Radius of gyration: 21.34 Å; chains: 1; bounding box: 62×22×55 Å

Organism: Haemophilus haemolyticus (NCBI:txid726)